Protein AF-A0A2T2W2H5-F1 (afdb_monomer_lite)

Radius of gyration: 30.39 Å; chains: 1; bounding box: 58×68×91 Å

Foldseek 3Di:
DDDPVVVVVVVVCVVPDVVVVVVCVVDPDPVVVPPDDPPDFDFDDDVPDDTWTKDWDWDWDDDLWKIKIKIKIKTALQVPDFDDPPDDCPPSQFDKDKDFADQFWDDWDDWPFDFPDDDRGITMTTDTHNHITMTITIDMDTDPVSVVVVVVVCVVVVVVVCVVVVPPPPPPPDDD

Structure (mmCIF, N/CA/C/O backbone):
data_AF-A0A2T2W2H5-F1
#
_entry.id   AF-A0A2T2W2H5-F1
#
loop_
_atom_site.group_PDB
_atom_site.id
_atom_site.type_symbol
_atom_site.label_atom_id
_atom_site.label_alt_id
_atom_site.label_comp_id
_atom_site.label_asym_id
_atom_site.label_entity_id
_atom_site.label_seq_id
_atom_site.pdbx_PDB_ins_code
_atom_site.Cartn_x
_atom_site.Cartn_y
_atom_site.Cartn_z
_atom_site.occupancy
_atom_site.B_iso_or_equiv
_atom_site.auth_seq_id
_atom_site.auth_comp_id
_atom_site.auth_asym_id
_atom_site.auth_atom_id
_atom_site.pdbx_PDB_model_num
ATOM 1 N N . PHE A 1 1 ? -18.133 -49.405 19.836 1.00 47.38 1 PHE A N 1
ATOM 2 C CA . PHE A 1 1 ? -17.608 -48.069 20.174 1.00 47.38 1 PHE A CA 1
ATOM 3 C C . PHE A 1 1 ? -16.770 -48.226 21.434 1.00 47.38 1 PHE A C 1
ATOM 5 O O . PHE A 1 1 ? -17.341 -48.523 22.475 1.00 47.38 1 PHE A O 1
ATOM 12 N N . GLY A 1 2 ? -15.439 -48.233 21.299 1.00 66.69 2 GLY A N 1
ATOM 13 C CA . GLY A 1 2 ? -14.508 -48.521 22.400 1.00 66.69 2 GLY A CA 1
ATOM 14 C C . GLY A 1 2 ? -14.460 -47.408 23.459 1.00 66.69 2 GLY A C 1
ATOM 15 O O . GLY A 1 2 ? -14.951 -46.306 23.200 1.00 66.69 2 GLY A O 1
ATOM 16 N N . PRO A 1 3 ? -13.917 -47.690 24.658 1.00 73.88 3 PRO A N 1
ATOM 17 C CA . PRO A 1 3 ? -13.765 -46.706 25.729 1.00 73.88 3 PRO A CA 1
ATOM 18 C C . PRO A 1 3 ? -12.784 -45.591 25.330 1.00 73.88 3 PRO A C 1
ATOM 20 O O . PRO A 1 3 ? -11.870 -45.811 24.544 1.00 73.88 3 PRO A O 1
ATOM 23 N N . ALA A 1 4 ? -12.947 -44.391 25.896 1.00 66.06 4 ALA A N 1
ATOM 24 C CA . ALA A 1 4 ? -12.149 -43.205 25.556 1.00 66.06 4 ALA A CA 1
ATOM 25 C C . ALA A 1 4 ? -10.624 -43.382 25.734 1.00 66.06 4 ALA A C 1
ATOM 27 O O . ALA A 1 4 ? -9.854 -42.675 25.091 1.00 66.06 4 ALA A O 1
ATOM 28 N N . SER A 1 5 ? -10.184 -44.337 26.560 1.00 69.38 5 SER A N 1
ATOM 29 C CA . SER A 1 5 ? -8.769 -44.697 26.716 1.00 69.38 5 SER A CA 1
ATOM 30 C C . SER A 1 5 ? -8.171 -45.333 25.456 1.00 69.38 5 SER A C 1
ATOM 32 O O . SER A 1 5 ? -7.024 -45.063 25.124 1.00 69.38 5 SER A O 1
ATOM 34 N N . ASP A 1 6 ? -8.971 -46.097 24.708 1.00 73.94 6 ASP A N 1
ATOM 35 C CA . ASP A 1 6 ? -8.550 -46.787 23.480 1.00 73.94 6 ASP A CA 1
ATOM 36 C C . ASP A 1 6 ? -8.229 -45.780 22.358 1.00 73.94 6 ASP A C 1
ATOM 38 O O . ASP A 1 6 ? -7.321 -45.982 21.561 1.00 73.94 6 ASP A O 1
ATOM 42 N N . LEU A 1 7 ? -8.909 -44.625 22.337 1.00 70.56 7 LEU A N 1
ATOM 43 C CA . LEU A 1 7 ? -8.600 -43.535 21.402 1.00 70.56 7 LEU A CA 1
ATOM 44 C C . LEU A 1 7 ? -7.246 -42.879 21.694 1.00 70.56 7 LEU A C 1
ATOM 46 O O . LEU A 1 7 ? -6.546 -42.505 20.754 1.00 70.56 7 LEU A O 1
ATOM 50 N N . GLY A 1 8 ? -6.876 -42.754 22.971 1.00 76.88 8 GLY A N 1
ATOM 51 C CA . GLY A 1 8 ? -5.581 -42.205 23.377 1.00 76.88 8 GLY A CA 1
ATOM 52 C C . GLY A 1 8 ? -4.430 -43.103 22.935 1.00 76.88 8 GLY A C 1
ATOM 53 O O . GLY A 1 8 ? -3.506 -42.638 22.270 1.00 76.88 8 GLY A O 1
ATOM 54 N N . ASP A 1 9 ? -4.544 -44.404 23.201 1.00 79.00 9 ASP A N 1
ATOM 55 C CA . ASP A 1 9 ? -3.522 -45.383 22.821 1.00 79.00 9 ASP A CA 1
ATOM 56 C C . ASP A 1 9 ? -3.366 -45.477 21.295 1.00 79.00 9 ASP A C 1
ATOM 58 O O . ASP A 1 9 ? -2.248 -45.482 20.777 1.00 79.00 9 ASP A O 1
ATOM 62 N N . ARG A 1 10 ? -4.483 -45.455 20.554 1.00 73.75 10 ARG A N 1
ATOM 63 C CA . ARG A 1 10 ? -4.504 -45.431 19.079 1.00 73.75 10 ARG A CA 1
ATOM 64 C C . ARG A 1 10 ? -3.845 -44.176 18.510 1.00 73.75 10 ARG A C 1
ATOM 66 O O . ARG A 1 10 ? -3.126 -44.266 17.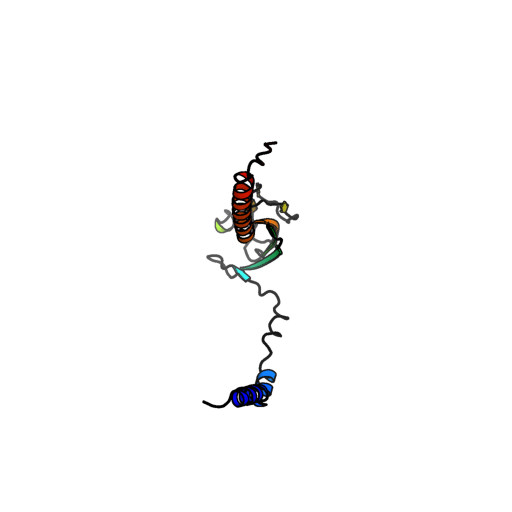517 1.00 73.75 10 ARG A O 1
ATOM 73 N N . PHE A 1 11 ? -4.074 -43.023 19.137 1.00 75.00 11 PHE A N 1
ATOM 74 C CA . PHE A 1 11 ? -3.444 -41.765 18.748 1.00 75.00 11 PHE A CA 1
ATOM 75 C C . PHE A 1 11 ? -1.931 -41.840 18.967 1.00 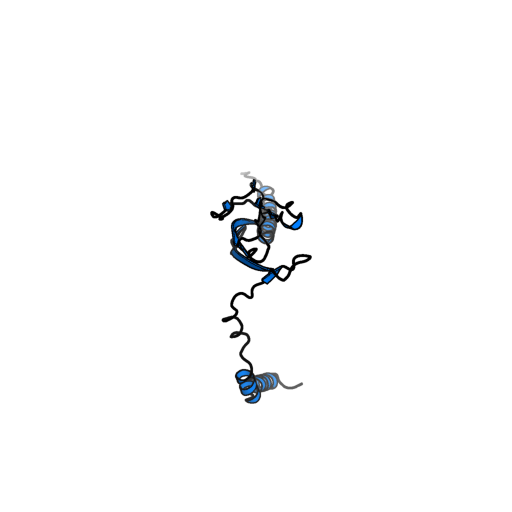75.00 11 PHE A C 1
ATOM 77 O O . PHE A 1 11 ? -1.172 -41.607 18.033 1.00 75.00 11 PHE A O 1
ATOM 84 N N . GLN A 1 12 ? -1.481 -42.278 20.145 1.00 74.75 12 GLN A N 1
ATOM 85 C CA . GLN A 1 12 ? -0.056 -42.454 20.444 1.00 74.75 12 GLN A CA 1
ATOM 86 C C . GLN A 1 12 ? 0.637 -43.393 19.440 1.00 74.75 12 GLN A C 1
ATOM 88 O O . GLN A 1 12 ? 1.763 -43.135 19.011 1.00 74.75 12 GLN A O 1
ATOM 93 N N . GLN A 1 13 ? -0.047 -44.469 19.041 1.00 73.62 13 GLN A N 1
ATOM 94 C CA . GLN A 1 13 ? 0.468 -45.471 18.109 1.00 73.62 13 GLN A CA 1
ATOM 95 C C . GLN A 1 13 ? 0.632 -44.927 16.681 1.00 73.62 13 GLN A C 1
ATOM 97 O O . GLN A 1 13 ? 1.610 -45.264 16.012 1.00 73.62 13 GLN A O 1
ATOM 102 N N . LEU A 1 14 ? -0.266 -44.036 16.240 1.00 69.75 14 LEU A N 1
ATOM 103 C CA . LEU A 1 14 ? -0.130 -43.339 14.959 1.00 69.75 14 LEU A CA 1
ATOM 104 C C . LEU A 1 14 ? 1.153 -42.503 14.929 1.00 69.75 14 LEU A C 1
ATOM 106 O O . LEU A 1 14 ? 1.934 -42.649 14.002 1.00 69.75 14 LEU A O 1
ATOM 110 N N . PHE A 1 15 ? 1.443 -41.711 15.965 1.00 64.88 15 PHE A N 1
ATOM 111 C CA . PHE A 1 15 ? 2.632 -40.837 15.975 1.00 64.88 15 PHE A CA 1
ATOM 112 C C . PHE A 1 15 ? 3.945 -41.536 16.360 1.00 64.88 15 PHE A C 1
ATOM 114 O O . PHE A 1 15 ? 5.011 -40.952 16.193 1.00 64.88 15 PHE A O 1
ATOM 121 N N . SER A 1 16 ? 3.892 -42.776 16.855 1.00 68.75 16 SER A N 1
ATOM 122 C CA . SER A 1 16 ? 5.083 -43.561 17.228 1.00 68.75 16 SER A CA 1
ATOM 123 C C . SER A 1 16 ? 5.521 -44.546 16.139 1.00 68.75 16 SER A C 1
ATOM 125 O O . SER A 1 16 ? 6.425 -45.353 16.363 1.00 68.75 16 SER A O 1
ATOM 127 N N . SER A 1 17 ? 4.862 -44.528 14.976 1.00 67.81 17 SER A N 1
ATOM 128 C CA . SER A 1 17 ? 5.141 -45.468 13.892 1.00 67.81 17 SER A CA 1
ATOM 129 C C . SER A 1 17 ? 6.490 -45.146 13.227 1.00 67.81 17 SER A C 1
ATOM 131 O O . SER A 1 17 ? 6.662 -44.044 12.707 1.00 67.81 17 SER A O 1
ATOM 133 N N . PRO A 1 18 ? 7.451 -46.089 13.189 1.00 62.19 18 PRO A N 1
ATOM 134 C CA . PRO A 1 18 ? 8.778 -45.855 12.609 1.00 62.19 18 PRO A CA 1
ATOM 135 C C . PRO A 1 18 ? 8.738 -45.604 11.092 1.00 62.19 18 PRO A C 1
ATOM 137 O O . PRO A 1 18 ? 9.674 -45.034 10.542 1.00 62.19 18 PRO A O 1
ATOM 140 N N . GLU A 1 19 ? 7.641 -45.977 10.428 1.00 62.56 19 GLU A N 1
ATOM 141 C CA . GLU A 1 19 ? 7.385 -45.694 9.012 1.00 62.56 19 GLU A CA 1
ATOM 142 C C . GLU A 1 19 ? 7.202 -44.186 8.755 1.00 62.56 19 GLU A C 1
ATOM 144 O O . GLU A 1 19 ? 7.804 -43.647 7.832 1.00 62.56 19 GLU A O 1
ATOM 149 N N . LEU A 1 20 ? 6.503 -43.469 9.649 1.00 59.56 20 LEU A N 1
ATOM 150 C CA . LEU A 1 20 ? 6.372 -42.005 9.585 1.00 59.56 20 LEU A CA 1
ATOM 151 C C . LEU A 1 20 ? 7.690 -41.288 9.888 1.00 59.56 20 LEU A C 1
ATOM 153 O O . LEU A 1 20 ? 7.927 -40.209 9.358 1.00 59.56 20 LEU A O 1
ATOM 157 N N . ALA A 1 21 ? 8.560 -41.876 10.715 1.00 59.16 21 ALA A N 1
ATOM 158 C CA . ALA A 1 21 ? 9.886 -41.320 10.986 1.00 59.16 21 ALA A CA 1
ATOM 159 C C . ALA A 1 21 ? 10.825 -41.444 9.771 1.00 59.16 21 ALA A C 1
ATOM 161 O O . ALA A 1 21 ? 11.626 -40.545 9.523 1.00 59.16 21 ALA A O 1
ATOM 162 N N . LEU A 1 22 ? 10.705 -42.528 8.994 1.00 57.47 22 LEU A N 1
ATOM 163 C CA . LEU A 1 22 ? 11.415 -42.698 7.722 1.00 57.47 22 LEU A CA 1
ATOM 164 C C . LEU A 1 22 ? 10.841 -41.803 6.612 1.00 57.47 22 LEU A C 1
ATOM 166 O O . LEU A 1 22 ? 11.614 -41.276 5.815 1.00 57.47 22 LEU A O 1
ATOM 170 N N . GLU A 1 23 ? 9.526 -41.569 6.594 1.00 57.25 23 GLU A N 1
ATOM 171 C CA . GLU A 1 23 ? 8.884 -40.641 5.652 1.00 57.25 23 GLU A CA 1
ATOM 172 C C . GLU A 1 23 ? 9.223 -39.167 5.961 1.00 57.25 23 GLU A C 1
ATOM 174 O O . GLU A 1 23 ? 9.536 -38.414 5.042 1.00 57.25 23 GLU A O 1
ATOM 179 N N . LEU A 1 24 ? 9.283 -38.767 7.242 1.00 54.66 24 LEU A N 1
ATOM 180 C CA . LEU A 1 24 ? 9.755 -37.433 7.662 1.00 54.66 24 LEU A CA 1
ATOM 181 C C . LEU A 1 24 ? 11.253 -37.210 7.409 1.00 54.66 24 LEU A C 1
ATOM 183 O O . LEU A 1 24 ? 11.676 -36.075 7.226 1.00 54.66 24 LEU A O 1
ATOM 187 N N . ALA A 1 25 ? 12.068 -38.267 7.431 1.00 59.09 25 ALA A N 1
ATOM 188 C CA . ALA A 1 25 ? 13.492 -38.164 7.107 1.00 59.09 25 ALA A CA 1
ATOM 189 C C . ALA A 1 25 ? 13.745 -38.095 5.589 1.00 59.09 25 ALA A C 1
ATOM 191 O O . ALA A 1 25 ? 14.769 -37.563 5.163 1.00 59.09 25 ALA A O 1
ATOM 192 N N . ALA A 1 26 ? 12.829 -38.635 4.778 1.00 60.59 26 ALA A N 1
ATOM 193 C CA . ALA A 1 26 ? 12.910 -38.621 3.317 1.00 60.59 26 ALA A CA 1
ATOM 194 C C . ALA A 1 26 ? 12.233 -37.396 2.677 1.00 60.59 26 ALA A C 1
ATOM 196 O O . ALA A 1 26 ? 12.500 -37.099 1.512 1.00 60.59 26 ALA A O 1
ATOM 197 N N . ASN A 1 27 ? 11.374 -36.692 3.416 1.00 60.59 27 ASN A N 1
ATOM 198 C CA . ASN A 1 27 ? 10.625 -35.540 2.934 1.00 60.59 27 ASN A CA 1
ATOM 199 C C . ASN A 1 27 ? 10.924 -34.332 3.839 1.00 60.59 27 ASN A C 1
ATOM 201 O O . ASN A 1 27 ? 10.487 -34.334 4.993 1.00 60.59 27 ASN A O 1
ATOM 205 N N . PRO A 1 28 ? 11.693 -33.326 3.377 1.00 56.19 28 PRO A N 1
ATOM 206 C CA . PRO A 1 28 ? 12.046 -32.191 4.218 1.00 56.19 28 PRO A CA 1
ATOM 207 C C . PRO A 1 28 ? 10.775 -31.500 4.718 1.00 56.19 28 PRO A C 1
ATOM 209 O O . PRO A 1 28 ? 9.822 -31.269 3.971 1.00 56.19 28 PRO A O 1
ATOM 212 N N . SER A 1 29 ? 10.761 -31.209 6.017 1.00 53.38 29 SER A N 1
ATOM 213 C C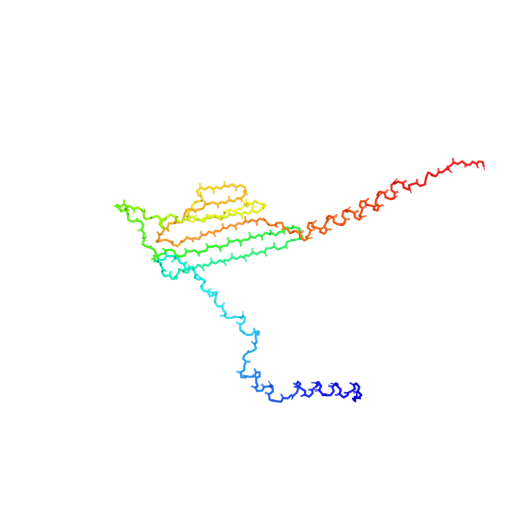A . SER A 1 29 ? 9.651 -30.552 6.701 1.00 53.38 29 SER A CA 1
ATOM 214 C C . SER A 1 29 ? 9.250 -29.265 5.961 1.00 53.38 29 SER A C 1
ATOM 216 O O . SER A 1 29 ? 10.136 -28.509 5.554 1.00 53.38 29 SER A O 1
ATOM 218 N N . PRO A 1 30 ? 7.948 -28.925 5.847 1.00 51.75 30 PRO A N 1
ATOM 219 C CA . PRO A 1 30 ? 7.508 -27.665 5.241 1.00 51.75 30 PRO A CA 1
ATOM 220 C C . PRO A 1 30 ? 8.142 -26.427 5.890 1.00 51.75 30 PRO A C 1
ATOM 222 O O . PRO A 1 30 ? 8.172 -25.369 5.280 1.00 51.75 30 PRO A O 1
ATOM 225 N N . ALA A 1 31 ? 8.656 -26.546 7.119 1.00 45.41 31 ALA A N 1
ATOM 226 C CA . ALA A 1 31 ? 9.348 -25.472 7.826 1.00 45.41 31 ALA A CA 1
ATOM 227 C C . ALA A 1 31 ? 10.778 -25.197 7.312 1.00 45.41 31 ALA A C 1
ATOM 229 O O . ALA A 1 31 ? 11.298 -24.106 7.542 1.00 45.41 31 ALA A O 1
ATOM 230 N N . GLU A 1 32 ? 11.412 -26.147 6.618 1.00 45.97 32 GLU A N 1
ATOM 231 C CA . GLU A 1 32 ? 12.745 -25.963 6.020 1.00 45.97 32 GLU A CA 1
ATOM 232 C C . GLU A 1 32 ? 12.676 -25.409 4.589 1.00 45.97 32 GLU A C 1
ATOM 234 O O . GLU A 1 32 ? 13.632 -24.782 4.142 1.00 45.97 32 GLU A O 1
ATOM 239 N N . ALA A 1 33 ? 11.531 -25.537 3.905 1.00 47.38 33 ALA A N 1
ATOM 240 C CA . ALA A 1 33 ? 11.311 -24.929 2.590 1.00 47.38 33 ALA A CA 1
ATOM 241 C C . ALA A 1 33 ? 11.255 -23.386 2.648 1.00 47.38 33 ALA A C 1
ATOM 243 O O . ALA A 1 33 ? 11.728 -22.711 1.748 1.00 47.38 33 ALA A O 1
ATOM 244 N N . PHE A 1 34 ? 10.768 -22.798 3.746 1.00 46.62 34 PHE A N 1
ATOM 245 C CA . PHE A 1 34 ? 10.579 -21.341 3.842 1.00 46.62 34 PHE A CA 1
ATOM 246 C C . PHE A 1 34 ? 11.843 -20.516 4.146 1.00 46.62 34 PHE A C 1
ATOM 248 O O . PHE A 1 34 ? 11.749 -19.293 4.211 1.00 46.62 34 PHE A O 1
ATOM 255 N N . ASN A 1 35 ? 13.012 -21.132 4.359 1.00 48.91 35 ASN A N 1
ATOM 256 C CA . ASN A 1 35 ? 14.229 -20.406 4.769 1.00 48.91 35 ASN A CA 1
ATOM 257 C C . ASN A 1 35 ? 15.297 -20.263 3.670 1.00 48.91 35 ASN A C 1
ATOM 259 O O . ASN A 1 35 ? 16.391 -19.781 3.958 1.00 48.91 35 ASN A O 1
ATOM 263 N N . GLY A 1 36 ? 15.003 -20.656 2.426 1.00 44.03 36 GLY A N 1
ATOM 264 C CA . GLY A 1 36 ? 15.984 -20.637 1.333 1.00 44.03 36 GLY A CA 1
ATOM 265 C C . GLY A 1 36 ? 15.484 -20.116 -0.012 1.00 44.03 36 GLY A C 1
ATOM 266 O O . GLY A 1 36 ? 16.265 -20.098 -0.959 1.00 44.03 36 GLY A O 1
ATOM 267 N N . GLU A 1 37 ? 14.224 -19.690 -0.127 1.00 46.00 37 GLU A N 1
ATOM 268 C CA . GLU A 1 37 ? 13.756 -19.042 -1.350 1.00 46.00 37 GLU A CA 1
ATOM 269 C C . GLU A 1 37 ? 14.380 -17.645 -1.444 1.00 46.00 37 GLU A C 1
ATOM 271 O O . GLU A 1 37 ? 13.887 -16.672 -0.870 1.00 46.00 37 GLU A O 1
ATOM 276 N N . GLU A 1 38 ? 15.484 -17.541 -2.193 1.00 51.28 38 GLU A N 1
ATOM 277 C CA . GLU A 1 38 ? 15.813 -16.285 -2.862 1.00 51.28 38 GLU A CA 1
ATOM 278 C C . GLU A 1 38 ? 14.532 -15.776 -3.540 1.00 51.28 38 GLU A C 1
ATOM 280 O O . GLU A 1 38 ? 13.803 -16.589 -4.127 1.00 51.28 38 GLU A O 1
ATOM 285 N N . PRO A 1 39 ? 14.201 -14.476 -3.422 1.00 54.72 39 PRO A N 1
ATOM 286 C CA . PRO A 1 39 ? 12.964 -13.942 -3.971 1.00 54.72 39 PRO A CA 1
ATOM 287 C C . PRO A 1 39 ? 12.910 -14.310 -5.450 1.00 54.72 39 PRO A C 1
ATOM 289 O O . PRO A 1 39 ? 13.708 -13.824 -6.248 1.00 54.72 39 PRO A O 1
ATOM 292 N N . SER A 1 40 ? 12.011 -15.232 -5.804 1.00 56.06 40 SER A N 1
ATOM 293 C CA . SER A 1 40 ? 11.895 -15.682 -7.184 1.00 56.06 40 SER A CA 1
ATOM 294 C C . SER A 1 40 ? 11.560 -14.454 -8.029 1.00 56.06 40 SER A C 1
ATOM 296 O O . SER A 1 40 ? 10.547 -13.801 -7.741 1.00 56.06 40 SER A O 1
ATOM 298 N N . PRO A 1 41 ? 12.391 -14.102 -9.028 1.00 59.38 41 PRO A N 1
ATOM 299 C CA . PRO A 1 41 ? 12.145 -12.929 -9.848 1.00 59.38 41 PRO A CA 1
ATOM 300 C C . PRO A 1 41 ? 10.764 -13.085 -10.470 1.00 59.38 41 PRO A C 1
ATOM 302 O O . PRO A 1 41 ? 10.461 -14.081 -11.133 1.00 59.38 41 PRO A O 1
ATOM 305 N N . THR A 1 42 ? 9.882 -12.135 -10.182 1.00 69.94 42 THR A N 1
ATOM 306 C CA . THR A 1 42 ? 8.551 -12.158 -10.775 1.00 69.94 42 THR A CA 1
ATOM 307 C C . THR A 1 42 ? 8.690 -11.564 -12.170 1.00 69.94 42 THR A C 1
ATOM 309 O O . THR A 1 42 ? 9.430 -10.608 -12.366 1.00 69.94 42 THR A O 1
ATOM 312 N N . TYR A 1 43 ? 8.036 -12.147 -13.172 1.00 70.75 43 TYR A N 1
ATOM 313 C CA . TYR A 1 43 ? 8.186 -11.706 -14.559 1.00 70.75 43 TYR A CA 1
ATOM 314 C C . TYR A 1 43 ? 6.916 -11.013 -15.054 1.00 70.75 43 TYR A C 1
ATOM 316 O O . TYR A 1 43 ? 5.816 -11.555 -14.926 1.00 70.75 43 TYR A O 1
ATOM 324 N N . LEU A 1 44 ? 7.060 -9.830 -15.653 1.00 73.56 44 LEU A N 1
ATOM 325 C CA . LEU A 1 44 ? 6.003 -9.176 -16.420 1.00 73.56 44 LEU A CA 1
ATOM 326 C C . LEU A 1 44 ? 6.057 -9.682 -17.860 1.00 73.56 44 LEU A C 1
ATOM 328 O O . LEU A 1 44 ? 7.088 -9.610 -18.525 1.00 73.56 44 LEU A O 1
ATOM 332 N N . GLN A 1 45 ? 4.924 -10.170 -18.356 1.00 74.62 45 GLN A N 1
ATOM 333 C CA . GLN A 1 45 ? 4.755 -10.469 -19.775 1.00 74.62 45 GLN A CA 1
ATOM 334 C C . GLN A 1 45 ? 4.302 -9.196 -20.480 1.00 74.62 45 GLN A C 1
ATOM 336 O O . GLN A 1 45 ? 3.175 -8.732 -20.290 1.00 74.62 45 GLN A O 1
ATOM 341 N N . LEU A 1 46 ? 5.192 -8.619 -21.280 1.00 68.44 46 LEU A N 1
ATOM 342 C CA . LEU A 1 46 ? 4.882 -7.454 -22.096 1.00 68.44 46 LEU A CA 1
ATOM 343 C C . LEU A 1 46 ? 4.408 -7.916 -23.489 1.00 68.44 46 LEU A C 1
ATOM 345 O O . LEU A 1 46 ? 5.045 -8.781 -24.094 1.00 68.44 46 LEU A O 1
ATOM 349 N N . PRO A 1 47 ? 3.304 -7.370 -24.037 1.00 66.94 47 PRO A N 1
ATOM 350 C CA . PRO A 1 47 ? 2.824 -7.736 -25.368 1.00 66.94 47 PRO A CA 1
ATOM 351 C C . PRO A 1 47 ? 3.898 -7.508 -26.441 1.00 66.94 47 PRO A C 1
ATOM 353 O O . PRO A 1 47 ? 4.327 -6.378 -26.661 1.00 66.94 47 PRO A O 1
ATOM 356 N N . GLY A 1 48 ? 4.321 -8.577 -27.119 1.00 66.00 48 GLY A N 1
ATOM 357 C CA . GLY A 1 48 ? 5.354 -8.514 -28.160 1.00 66.00 48 GLY A CA 1
ATOM 358 C C . GLY A 1 48 ? 6.802 -8.605 -27.661 1.00 66.00 48 GLY A C 1
ATOM 359 O O . GLY A 1 48 ? 7.707 -8.482 -28.480 1.00 66.00 48 GLY A O 1
ATOM 360 N N . TRP A 1 49 ? 7.024 -8.858 -26.367 1.00 61.38 49 TRP A N 1
ATOM 361 C CA . TRP A 1 49 ? 8.352 -9.007 -25.760 1.00 61.38 49 TRP A CA 1
ATOM 362 C C . TRP A 1 49 ? 8.443 -10.267 -24.889 1.00 61.38 49 TRP A C 1
ATOM 364 O O . TRP A 1 49 ? 7.434 -10.889 -24.549 1.00 61.38 49 TRP A O 1
ATOM 374 N N . GLY A 1 50 ? 9.675 -10.656 -24.552 1.00 68.69 50 GLY A N 1
ATOM 375 C CA . GLY A 1 50 ? 9.958 -11.737 -23.608 1.00 68.69 50 GLY A CA 1
ATOM 376 C C . GLY A 1 50 ? 9.604 -11.380 -22.153 1.00 68.69 50 GLY A C 1
ATOM 377 O O . GLY A 1 50 ? 9.184 -10.256 -21.873 1.00 68.69 50 GLY A O 1
ATOM 378 N N . PRO A 1 51 ? 9.743 -12.336 -21.218 1.00 72.44 51 PRO A N 1
ATOM 379 C CA . PRO A 1 51 ? 9.502 -12.100 -19.797 1.00 72.44 51 PRO A CA 1
ATOM 380 C C . PRO A 1 51 ? 10.502 -11.079 -19.240 1.00 72.44 51 PRO A C 1
ATOM 382 O O . PRO A 1 51 ? 11.707 -11.301 -19.309 1.00 72.44 51 PRO A O 1
ATOM 385 N N . VAL A 1 52 ? 10.000 -9.984 -18.666 1.00 73.88 52 VAL A N 1
ATOM 386 C CA . VAL A 1 52 ? 10.826 -8.930 -18.058 1.00 73.88 52 VAL A CA 1
ATOM 387 C C . VAL A 1 52 ? 10.837 -9.103 -16.541 1.00 73.88 52 VAL A C 1
ATOM 389 O O . VAL A 1 52 ? 9.754 -9.140 -15.950 1.00 73.88 52 VAL A O 1
ATOM 392 N N . PRO A 1 53 ? 12.006 -9.218 -15.889 1.00 74.25 53 PRO A N 1
ATOM 393 C CA . PRO A 1 53 ? 12.065 -9.357 -14.443 1.00 74.25 53 PRO A CA 1
ATOM 394 C C . PRO A 1 53 ? 11.628 -8.057 -13.754 1.00 74.25 53 PRO A C 1
ATOM 396 O O . PRO A 1 53 ? 12.040 -6.951 -14.112 1.00 74.25 53 PRO A O 1
ATOM 399 N N . PHE A 1 54 ? 10.776 -8.200 -12.745 1.00 76.44 54 PHE A N 1
ATOM 400 C CA . PHE A 1 54 ? 10.394 -7.136 -11.834 1.00 76.44 54 PHE A CA 1
ATOM 401 C C . PHE A 1 54 ? 10.470 -7.629 -10.393 1.00 76.44 54 PHE A C 1
ATOM 403 O O . PHE A 1 54 ? 10.174 -8.785 -10.080 1.00 76.44 54 PHE A O 1
ATOM 410 N N . GLU A 1 55 ? 10.817 -6.713 -9.504 1.00 78.88 55 GLU A N 1
ATOM 411 C CA . GLU A 1 55 ? 10.828 -6.944 -8.070 1.00 78.88 55 GLU A CA 1
ATOM 412 C C . GLU A 1 55 ? 9.891 -5.943 -7.404 1.00 78.88 55 GLU A C 1
ATOM 414 O O . GLU A 1 55 ? 9.978 -4.729 -7.608 1.00 78.88 55 GLU A O 1
ATOM 419 N N . LEU A 1 56 ? 8.971 -6.469 -6.601 1.00 78.25 56 LEU A N 1
ATOM 420 C CA . LEU A 1 56 ? 8.024 -5.690 -5.820 1.00 78.25 56 LEU A CA 1
ATOM 421 C C . LEU A 1 56 ? 8.196 -6.058 -4.345 1.00 78.25 56 LEU A C 1
ATOM 423 O O . LEU A 1 56 ? 7.739 -7.108 -3.900 1.00 78.25 56 LEU A O 1
ATOM 427 N N . GLY A 1 57 ? 8.851 -5.183 -3.592 1.00 77.56 57 GLY A N 1
ATOM 428 C CA . GLY A 1 57 ? 8.980 -5.259 -2.143 1.00 77.56 57 GLY A CA 1
ATOM 429 C C . GLY A 1 57 ? 7.926 -4.399 -1.454 1.00 77.56 57 GLY A C 1
ATOM 430 O O . GLY A 1 57 ? 7.748 -3.226 -1.791 1.00 77.56 57 GLY A O 1
ATOM 431 N N . LEU A 1 58 ? 7.226 -4.970 -0.475 1.00 78.88 58 LEU A N 1
ATOM 432 C CA . LEU A 1 58 ? 6.257 -4.245 0.341 1.00 78.88 58 LEU A CA 1
ATOM 433 C C . LEU A 1 58 ? 6.535 -4.501 1.824 1.00 78.88 58 LEU A C 1
ATOM 435 O O . LEU A 1 58 ? 6.274 -5.586 2.339 1.00 78.88 58 LEU A O 1
ATOM 439 N N . GLU A 1 59 ? 7.036 -3.491 2.523 1.00 81.19 59 GLU A N 1
ATOM 440 C CA . GLU A 1 59 ? 7.216 -3.530 3.972 1.00 81.19 59 GLU A CA 1
ATOM 441 C C . GLU A 1 59 ? 6.104 -2.726 4.642 1.00 81.19 59 GLU A C 1
ATOM 443 O O . GLU A 1 59 ? 5.944 -1.527 4.411 1.00 81.19 59 GLU A O 1
ATOM 448 N N . GLN A 1 60 ? 5.319 -3.373 5.500 1.00 82.69 60 GLN A N 1
ATOM 449 C CA . GLN A 1 60 ? 4.184 -2.736 6.159 1.00 82.69 60 GLN A CA 1
ATOM 450 C C . GLN A 1 60 ? 4.363 -2.735 7.675 1.00 82.69 60 GLN A C 1
ATOM 452 O O . GLN A 1 60 ? 4.479 -3.777 8.314 1.00 82.69 60 GLN A O 1
ATOM 457 N N . THR A 1 61 ? 4.309 -1.547 8.272 1.00 84.12 61 THR A N 1
ATOM 458 C CA . THR A 1 61 ? 4.186 -1.377 9.721 1.00 84.12 61 THR A CA 1
ATOM 459 C C . THR A 1 61 ? 2.726 -1.121 10.073 1.00 84.12 61 THR A C 1
ATOM 461 O O . THR A 1 61 ? 2.160 -0.089 9.708 1.00 84.12 61 THR A O 1
ATOM 464 N N . ASN A 1 62 ? 2.108 -2.050 10.800 1.00 84.44 62 ASN A N 1
ATOM 465 C CA . ASN A 1 62 ? 0.696 -1.974 11.171 1.00 84.44 62 ASN A CA 1
ATOM 466 C C . ASN A 1 62 ? 0.499 -1.303 12.531 1.00 84.44 62 ASN A C 1
ATOM 468 O O . ASN A 1 62 ? 1.016 -1.780 13.540 1.00 84.44 62 ASN A O 1
ATOM 472 N N . TRP A 1 63 ? -0.293 -0.233 12.575 1.00 84.56 63 TRP A N 1
ATOM 473 C CA . TRP A 1 63 ? -0.837 0.335 13.810 1.00 84.56 63 TRP A CA 1
ATOM 474 C C . TRP A 1 63 ? -2.345 0.078 13.883 1.00 84.56 63 TRP A C 1
ATOM 476 O O . TRP A 1 63 ? -2.966 -0.369 12.919 1.00 84.56 63 TRP A O 1
ATOM 486 N N . VAL A 1 64 ? -2.948 0.371 15.040 1.00 82.81 64 VAL A N 1
ATOM 487 C CA . VAL A 1 64 ? -4.369 0.086 15.297 1.00 82.81 64 VAL A CA 1
ATOM 488 C C . VAL A 1 64 ? -5.259 0.689 14.209 1.00 82.81 64 VAL A C 1
ATOM 490 O O . VAL A 1 64 ? -6.055 -0.035 13.635 1.00 82.81 64 VAL A O 1
ATOM 493 N N . PHE A 1 65 ? -5.097 1.970 13.865 1.00 81.81 65 PHE A N 1
ATOM 494 C CA . PHE A 1 65 ? -5.976 2.663 12.906 1.00 81.81 65 PHE A CA 1
ATOM 495 C C . PHE A 1 65 ? -5.364 2.904 11.526 1.00 81.81 65 PHE A C 1
ATOM 497 O O . PHE A 1 65 ? -6.089 3.149 10.561 1.00 81.81 65 PHE A O 1
ATOM 504 N N . VAL A 1 66 ? -4.040 2.855 11.428 1.00 85.25 66 VAL A N 1
ATOM 505 C CA . VAL A 1 66 ? -3.287 3.204 10.222 1.00 85.25 66 VAL A CA 1
ATOM 506 C C . VAL A 1 66 ? -2.179 2.197 10.012 1.00 85.25 66 VAL A C 1
ATOM 508 O O . VAL A 1 66 ? -1.675 1.618 10.967 1.00 85.25 66 VAL A O 1
ATOM 511 N N . SER A 1 67 ? -1.758 2.010 8.775 1.00 83.75 67 SER A N 1
ATOM 512 C CA . SER A 1 67 ? -0.545 1.264 8.471 1.00 83.75 67 SER A CA 1
ATOM 513 C C . SER A 1 67 ? 0.377 2.118 7.620 1.00 83.75 67 SER A C 1
ATOM 515 O O . SER A 1 67 ? -0.078 2.835 6.731 1.00 83.75 67 SER A O 1
ATOM 517 N N . ARG A 1 68 ? 1.671 2.083 7.923 1.00 84.38 68 ARG A N 1
ATOM 518 C CA . ARG A 1 68 ? 2.705 2.727 7.115 1.00 84.38 68 ARG A CA 1
ATOM 519 C C . ARG A 1 68 ? 3.266 1.677 6.171 1.00 84.38 68 ARG A C 1
ATOM 521 O O . ARG A 1 68 ? 3.813 0.684 6.639 1.00 84.38 68 ARG A O 1
ATOM 528 N N . THR A 1 69 ? 3.126 1.907 4.875 1.00 83.81 69 THR A N 1
ATOM 529 C CA . THR A 1 69 ? 3.619 1.012 3.828 1.00 83.81 69 THR A CA 1
ATOM 530 C C . THR A 1 69 ? 4.822 1.650 3.153 1.00 83.81 69 THR A C 1
ATOM 532 O O . THR A 1 69 ? 4.769 2.811 2.741 1.00 83.81 69 THR A O 1
ATOM 535 N N . HIS A 1 70 ? 5.906 0.893 3.077 1.00 83.94 70 HIS A N 1
ATOM 536 C CA . HIS A 1 70 ? 7.091 1.189 2.298 1.00 83.94 70 HIS A CA 1
ATOM 537 C C . HIS A 1 70 ? 7.084 0.260 1.084 1.00 83.94 70 HIS A C 1
ATOM 539 O O . HIS A 1 70 ? 7.100 -0.962 1.215 1.00 83.94 70 HIS A O 1
ATOM 545 N N . LEU A 1 71 ? 6.952 0.863 -0.090 1.00 81.00 71 LEU A N 1
ATOM 546 C CA . LEU A 1 71 ? 6.904 0.194 -1.377 1.00 81.00 71 LEU A CA 1
ATOM 547 C C . LEU A 1 71 ? 8.240 0.407 -2.077 1.00 81.00 71 LEU A C 1
ATOM 549 O O . LEU A 1 71 ? 8.591 1.550 -2.367 1.00 81.00 71 LEU A O 1
ATOM 553 N N . THR A 1 72 ? 8.907 -0.693 -2.397 1.00 79.31 72 THR A N 1
ATOM 554 C CA . THR A 1 72 ? 10.098 -0.733 -3.242 1.00 79.31 72 THR A CA 1
ATOM 555 C C . THR A 1 72 ? 9.741 -1.469 -4.520 1.00 79.31 72 THR A C 1
ATOM 557 O O . THR A 1 72 ? 9.309 -2.618 -4.493 1.00 79.31 72 THR A O 1
ATOM 560 N N . TYR A 1 73 ? 9.896 -0.805 -5.654 1.00 75.88 73 TYR A N 1
ATOM 561 C CA . TYR A 1 73 ? 9.626 -1.372 -6.967 1.00 75.88 73 TYR A CA 1
ATOM 562 C C . TYR A 1 73 ? 10.874 -1.242 -7.829 1.00 75.88 73 TYR A C 1
ATOM 564 O O . TYR A 1 73 ? 11.300 -0.126 -8.119 1.00 75.88 73 TYR A O 1
ATOM 572 N N . ALA A 1 74 ? 11.470 -2.360 -8.230 1.00 77.00 74 ALA A N 1
ATOM 573 C CA . ALA A 1 74 ? 12.577 -2.381 -9.175 1.00 77.00 74 ALA A CA 1
ATOM 574 C C . ALA A 1 74 ? 12.116 -3.040 -10.474 1.00 77.00 74 ALA A C 1
ATOM 576 O O . ALA A 1 74 ? 11.581 -4.148 -10.473 1.00 77.00 74 ALA A O 1
ATOM 577 N N . LEU A 1 75 ? 12.308 -2.336 -11.583 1.00 74.00 75 LEU A N 1
ATOM 578 C CA . LEU A 1 75 ? 11.979 -2.825 -12.911 1.00 74.00 75 LEU A CA 1
ATOM 579 C C . LEU A 1 75 ? 13.230 -2.759 -13.775 1.00 74.00 75 LEU A C 1
ATOM 581 O O . LEU A 1 75 ? 13.792 -1.675 -13.969 1.00 74.00 75 LEU A O 1
ATOM 585 N N . ASP A 1 76 ? 13.658 -3.910 -14.283 1.00 71.50 76 ASP A N 1
ATOM 586 C CA . ASP A 1 76 ? 14.804 -3.983 -15.175 1.00 71.50 76 ASP A CA 1
ATOM 587 C C . ASP A 1 76 ? 14.340 -3.895 -16.629 1.00 71.50 76 ASP A C 1
ATOM 589 O O . ASP A 1 76 ? 13.826 -4.852 -17.198 1.00 71.50 76 ASP A O 1
ATOM 593 N N . LEU A 1 77 ? 14.471 -2.707 -17.222 1.00 70.31 77 LEU A N 1
ATOM 594 C CA . LEU A 1 77 ? 14.123 -2.467 -18.623 1.00 70.31 77 LEU A CA 1
ATOM 595 C C . LEU A 1 77 ? 15.350 -2.546 -19.539 1.00 70.31 77 LEU A C 1
ATOM 597 O O . LEU A 1 77 ? 15.259 -2.104 -20.682 1.00 70.31 77 LEU A O 1
ATOM 601 N N . SER A 1 78 ? 16.491 -3.046 -19.053 1.00 67.75 78 SER A N 1
ATOM 602 C CA . SER A 1 78 ? 17.745 -3.107 -19.819 1.00 67.75 78 SER A CA 1
ATOM 603 C C . SER A 1 78 ? 17.643 -3.966 -21.085 1.00 67.75 78 SER A C 1
ATOM 605 O O . SER A 1 78 ? 18.269 -3.640 -22.090 1.00 67.75 78 SER A O 1
ATOM 607 N N . ASP A 1 79 ? 16.786 -4.988 -21.070 1.00 63.56 79 ASP A N 1
ATOM 608 C CA . ASP A 1 79 ? 16.501 -5.836 -22.233 1.00 63.56 79 ASP A CA 1
ATOM 609 C C . ASP A 1 79 ? 15.605 -5.158 -23.290 1.00 63.56 79 ASP A C 1
ATOM 611 O O . ASP A 1 79 ? 15.436 -5.686 -24.394 1.00 63.56 79 ASP A O 1
ATOM 615 N N . LEU A 1 80 ? 15.024 -3.987 -22.989 1.00 64.19 80 LEU A N 1
ATOM 616 C CA . LEU A 1 80 ? 14.276 -3.203 -23.970 1.00 64.19 80 LEU A CA 1
ATOM 617 C C . LEU A 1 80 ? 15.228 -2.238 -24.693 1.00 64.19 80 LEU A C 1
ATOM 619 O O . LEU A 1 80 ? 15.996 -1.533 -24.036 1.00 64.19 80 LEU A O 1
ATOM 623 N N . PRO A 1 81 ? 15.165 -2.142 -26.034 1.00 58.56 81 PRO A N 1
ATOM 624 C CA . PRO A 1 81 ? 16.040 -1.259 -26.783 1.00 58.56 81 PRO A CA 1
ATOM 625 C C . PRO A 1 81 ? 15.792 0.187 -26.363 1.00 58.56 81 PRO A C 1
ATOM 627 O O . PRO A 1 81 ? 14.652 0.663 -26.335 1.00 58.56 81 PRO A O 1
ATOM 630 N N . ALA A 1 82 ? 16.883 0.865 -26.011 1.00 60.75 82 ALA A N 1
ATOM 631 C CA . ALA A 1 82 ? 16.867 2.272 -25.664 1.00 60.75 82 ALA A CA 1
ATOM 632 C C . ALA A 1 82 ? 16.367 3.101 -26.855 1.00 60.75 82 ALA A C 1
ATOM 634 O O . ALA A 1 82 ? 16.588 2.753 -28.016 1.00 60.75 82 ALA A O 1
ATOM 635 N N . ASN A 1 83 ? 15.694 4.211 -26.558 1.00 59.22 83 ASN A N 1
ATOM 636 C CA . ASN A 1 83 ? 15.279 5.165 -27.579 1.00 59.22 83 ASN A CA 1
ATOM 637 C C . ASN A 1 83 ? 16.531 5.752 -28.249 1.00 59.22 83 ASN A C 1
ATOM 639 O O . ASN A 1 83 ? 17.193 6.606 -27.662 1.00 59.22 83 ASN A O 1
ATOM 643 N N . GLU A 1 84 ? 16.864 5.301 -29.458 1.00 53.22 84 GLU A N 1
ATOM 644 C CA . GLU A 1 84 ? 17.830 6.011 -30.292 1.00 53.22 84 GLU A CA 1
ATOM 645 C C . GLU A 1 84 ? 17.200 7.331 -30.751 1.00 53.22 84 GLU A C 1
ATOM 647 O O . GLU A 1 84 ? 16.056 7.366 -31.205 1.00 53.22 84 GLU A O 1
ATOM 652 N N . GLU A 1 85 ? 17.947 8.424 -30.595 1.00 53.81 85 GLU A N 1
ATOM 653 C CA . GLU A 1 85 ? 17.505 9.825 -30.709 1.00 53.81 85 GLU A CA 1
ATOM 654 C C . GLU A 1 85 ? 16.947 10.214 -32.100 1.00 53.81 85 GLU A C 1
ATOM 656 O O . GLU A 1 85 ? 16.455 11.325 -32.275 1.00 53.81 85 GLU A O 1
ATOM 661 N N . ASP A 1 86 ? 16.981 9.302 -33.079 1.00 52.91 86 ASP A N 1
ATOM 662 C CA . ASP A 1 86 ? 16.721 9.575 -34.500 1.00 52.91 86 ASP A CA 1
ATOM 663 C C . ASP A 1 86 ? 15.644 8.671 -35.144 1.00 52.91 86 ASP A C 1
ATOM 665 O O . ASP A 1 86 ? 15.341 8.784 -36.333 1.00 52.91 86 ASP A O 1
ATOM 669 N N . ALA A 1 87 ? 15.007 7.776 -34.380 1.00 51.28 87 ALA A N 1
ATOM 670 C CA . ALA A 1 87 ? 13.924 6.929 -34.882 1.00 51.28 87 ALA A CA 1
ATOM 671 C C . ALA A 1 87 ? 12.639 7.170 -34.088 1.00 51.28 87 ALA A C 1
ATOM 673 O O . ALA A 1 87 ? 12.643 7.157 -32.860 1.00 51.28 87 ALA A O 1
ATOM 674 N N . ALA A 1 88 ? 11.536 7.391 -34.812 1.00 53.72 88 ALA A N 1
ATOM 675 C CA . ALA A 1 88 ? 10.192 7.601 -34.282 1.00 53.72 88 ALA A CA 1
ATOM 676 C C . ALA A 1 88 ? 9.942 6.760 -33.020 1.00 53.72 88 ALA A C 1
ATOM 678 O O . ALA A 1 88 ? 9.857 5.534 -33.106 1.00 53.72 88 ALA A O 1
ATOM 679 N N . THR A 1 89 ? 9.851 7.429 -31.863 1.00 55.00 89 THR A N 1
ATOM 680 C CA . THR A 1 89 ? 9.686 6.782 -30.559 1.00 55.00 89 THR A CA 1
ATOM 681 C C . THR A 1 89 ? 8.512 5.809 -30.642 1.00 55.00 89 THR A C 1
ATOM 683 O O . THR A 1 89 ? 7.379 6.242 -30.888 1.00 55.00 89 THR A O 1
ATOM 686 N N . PRO A 1 90 ? 8.743 4.496 -30.504 1.00 59.00 90 PRO A N 1
ATOM 687 C CA . PRO A 1 90 ? 7.666 3.535 -30.623 1.00 59.00 90 PRO A CA 1
ATOM 688 C C . PRO A 1 90 ? 6.631 3.778 -29.524 1.00 59.00 90 PRO A C 1
ATOM 690 O O . PRO A 1 90 ? 6.993 4.046 -28.383 1.00 59.00 90 PRO A O 1
ATOM 693 N N . ALA A 1 91 ? 5.338 3.631 -29.820 1.00 59.19 91 ALA A N 1
ATOM 694 C CA . ALA A 1 91 ? 4.274 3.857 -28.831 1.00 59.19 91 ALA A CA 1
ATOM 695 C C . ALA A 1 91 ? 4.388 2.963 -27.574 1.00 59.19 91 ALA A C 1
ATOM 697 O O . ALA A 1 91 ? 3.803 3.275 -26.542 1.00 59.19 91 ALA A O 1
ATOM 698 N N . TRP A 1 92 ? 5.148 1.863 -27.649 1.00 60.88 92 TRP A N 1
ATOM 699 C CA . TRP A 1 92 ? 5.433 0.968 -26.525 1.00 60.88 92 TRP A CA 1
ATOM 700 C C . TRP A 1 92 ? 6.545 1.477 -25.588 1.00 60.88 92 TRP A C 1
ATOM 702 O O . TRP A 1 92 ? 6.663 0.975 -24.474 1.00 60.88 92 TRP A O 1
ATOM 712 N N . ALA A 1 93 ? 7.335 2.470 -26.010 1.00 64.69 93 ALA A N 1
ATOM 713 C CA . ALA A 1 93 ? 8.428 3.057 -25.231 1.00 64.69 93 ALA A CA 1
ATOM 714 C C . ALA A 1 93 ? 7.960 4.143 -24.238 1.00 64.69 93 ALA A C 1
ATOM 716 O O . ALA A 1 93 ? 8.752 4.608 -23.419 1.00 64.69 93 ALA A O 1
ATOM 717 N N . ASP A 1 94 ? 6.682 4.542 -24.278 1.00 70.19 94 ASP A N 1
ATOM 718 C CA . ASP A 1 94 ? 6.069 5.450 -23.299 1.00 70.19 94 ASP A CA 1
ATOM 719 C C . ASP A 1 94 ? 5.484 4.654 -22.122 1.00 70.19 94 ASP A C 1
ATOM 721 O O . ASP A 1 94 ? 4.272 4.468 -21.979 1.00 70.19 94 ASP A O 1
ATOM 725 N N . LEU A 1 95 ? 6.378 4.130 -21.284 1.00 73.50 95 LEU A N 1
ATOM 726 C CA . LEU A 1 95 ? 6.018 3.410 -20.069 1.00 73.50 95 LEU A CA 1
ATOM 727 C C . LEU A 1 95 ? 5.809 4.407 -18.927 1.00 73.50 95 LEU A C 1
ATOM 729 O O . LEU A 1 95 ? 6.678 5.218 -18.603 1.00 73.50 95 LEU A O 1
ATOM 733 N N . ARG A 1 96 ? 4.645 4.331 -18.277 1.00 78.81 96 ARG A N 1
ATOM 734 C CA . ARG A 1 96 ? 4.303 5.195 -17.143 1.00 78.81 96 ARG A CA 1
ATOM 735 C C . ARG A 1 96 ? 3.889 4.361 -15.950 1.00 78.81 96 ARG A C 1
ATOM 737 O O . ARG A 1 96 ? 2.955 3.565 -16.029 1.00 78.81 96 ARG A O 1
ATOM 744 N N . PHE A 1 97 ? 4.551 4.593 -14.828 1.00 78.81 97 PHE A N 1
ATOM 745 C CA . PHE A 1 97 ? 4.168 4.015 -13.552 1.00 78.81 97 PHE A CA 1
ATOM 746 C C . PHE A 1 97 ? 3.328 5.023 -12.774 1.00 78.81 97 PHE A C 1
ATOM 748 O O . PHE A 1 97 ? 3.757 6.155 -12.549 1.00 78.81 97 PHE A O 1
ATOM 755 N N . ARG A 1 98 ? 2.123 4.621 -12.360 1.00 81.25 98 ARG A N 1
ATOM 756 C CA . ARG A 1 98 ? 1.219 5.455 -11.562 1.00 81.25 98 ARG A CA 1
ATOM 757 C C . ARG A 1 98 ? 0.951 4.797 -10.218 1.00 81.25 98 ARG A C 1
ATOM 759 O O . ARG A 1 98 ? 0.304 3.754 -10.158 1.00 81.25 98 ARG A O 1
ATOM 766 N N . LEU A 1 99 ? 1.353 5.472 -9.149 1.00 82.19 99 LEU A N 1
ATOM 767 C CA . LEU A 1 99 ? 1.027 5.100 -7.780 1.00 82.19 99 LEU A CA 1
ATOM 768 C C . LEU A 1 99 ? -0.160 5.936 -7.299 1.00 82.19 99 LEU A C 1
ATOM 770 O O . LEU A 1 99 ? -0.096 7.164 -7.300 1.00 82.19 99 LEU A O 1
ATOM 774 N N . GLN A 1 100 ? -1.238 5.274 -6.886 1.00 82.81 100 GLN A N 1
ATOM 775 C CA . GLN A 1 100 ? -2.390 5.906 -6.237 1.00 82.81 100 GLN A CA 1
ATOM 776 C C . GLN A 1 100 ? -2.471 5.416 -4.800 1.00 82.81 100 GLN A C 1
ATOM 778 O O . GLN A 1 100 ? -2.482 4.208 -4.561 1.00 82.81 100 GLN A O 1
ATOM 783 N N . VAL A 1 101 ? -2.536 6.349 -3.855 1.00 83.88 101 VAL A N 1
ATOM 784 C CA . VAL A 1 101 ? -2.571 6.030 -2.427 1.00 83.88 101 VAL A CA 1
ATOM 785 C C . VAL A 1 101 ? -3.786 6.680 -1.772 1.00 83.88 101 VAL A C 1
ATOM 787 O O . VAL A 1 101 ? -4.109 7.829 -2.076 1.00 83.88 101 VAL A O 1
ATOM 790 N N . PRO A 1 102 ? -4.479 5.971 -0.865 1.00 73.88 102 PRO A N 1
ATOM 791 C CA . PRO A 1 102 ? -5.716 6.474 -0.285 1.00 73.88 102 PRO A CA 1
ATOM 792 C C . PRO A 1 102 ? -5.491 7.673 0.645 1.00 73.88 102 PRO A C 1
ATOM 794 O O . PRO A 1 102 ? -6.285 8.607 0.609 1.00 73.88 102 PRO A O 1
ATOM 797 N N . TRP A 1 103 ? -4.433 7.665 1.468 1.00 74.12 103 TRP A N 1
ATOM 798 C CA . TRP A 1 103 ? -4.230 8.626 2.568 1.00 74.12 103 TRP A CA 1
ATOM 799 C C . TRP A 1 103 ? -2.901 9.389 2.527 1.00 74.12 103 TRP A C 1
ATOM 801 O O . TRP A 1 103 ? -2.334 9.725 3.563 1.00 74.12 103 TRP A O 1
ATOM 811 N N . GLY A 1 104 ? -2.435 9.757 1.337 1.00 70.81 104 GLY A N 1
ATOM 812 C CA . GLY A 1 104 ? -1.301 10.674 1.232 1.00 70.81 104 GLY A CA 1
ATOM 813 C C . GLY A 1 104 ? 0.044 9.992 0.998 1.00 70.81 104 GLY A C 1
ATOM 814 O O . GLY A 1 104 ? 0.408 9.056 1.715 1.00 70.81 104 GLY A O 1
ATOM 815 N N . LEU A 1 105 ? 0.820 10.505 0.040 1.00 73.31 105 LEU A N 1
ATOM 816 C CA . LEU A 1 105 ? 2.256 10.219 -0.060 1.00 73.31 105 LEU A CA 1
ATOM 817 C C . LEU A 1 105 ? 3.002 11.037 1.001 1.00 73.31 105 LEU A C 1
ATOM 819 O O . LEU A 1 105 ? 2.867 12.257 1.047 1.00 73.31 105 LEU A O 1
ATOM 823 N N . THR A 1 106 ? 3.772 10.379 1.873 1.00 68.25 106 THR A N 1
ATOM 824 C CA . THR A 1 106 ? 4.558 11.079 2.909 1.00 68.25 106 THR A CA 1
ATOM 825 C C . THR A 1 106 ? 5.941 11.435 2.407 1.00 68.25 106 THR A C 1
ATOM 827 O O . THR A 1 106 ? 6.375 12.574 2.545 1.00 68.25 106 THR A O 1
ATOM 830 N N . GLN A 1 107 ? 6.645 10.456 1.845 1.00 64.81 107 GLN A N 1
ATOM 831 C CA . GLN A 1 107 ? 8.014 10.653 1.405 1.00 64.81 107 GLN A CA 1
ATOM 832 C C . GLN A 1 107 ? 8.279 9.767 0.198 1.00 64.81 107 GLN A C 1
ATOM 834 O O . GLN A 1 107 ? 8.021 8.562 0.228 1.00 64.81 107 GLN A O 1
ATOM 839 N N . LEU A 1 108 ? 8.787 10.388 -0.857 1.00 65.19 108 LEU A N 1
ATOM 840 C CA . LEU A 1 108 ? 9.432 9.688 -1.953 1.00 65.19 108 LEU A CA 1
ATOM 841 C C . LEU A 1 108 ? 10.912 9.664 -1.593 1.00 65.19 108 LEU A C 1
ATOM 843 O O . LEU A 1 108 ? 11.487 10.712 -1.280 1.00 65.19 108 LEU A O 1
ATOM 847 N N . ALA A 1 109 ? 11.514 8.481 -1.558 1.00 60.62 109 ALA A N 1
ATOM 848 C CA . ALA A 1 109 ? 12.965 8.419 -1.493 1.00 60.62 109 ALA A CA 1
ATOM 849 C C . ALA A 1 109 ? 13.532 8.924 -2.835 1.00 60.62 109 ALA A C 1
ATOM 851 O O . ALA A 1 109 ? 12.836 8.872 -3.852 1.00 60.62 109 ALA A O 1
ATOM 852 N N . PRO A 1 110 ? 14.754 9.481 -2.849 1.00 53.53 110 PRO A N 1
ATOM 853 C CA . PRO A 1 110 ? 15.364 9.979 -4.072 1.00 53.53 110 PRO A CA 1
ATOM 854 C C . PRO A 1 110 ? 15.565 8.822 -5.054 1.00 53.53 110 PRO A C 1
ATOM 856 O O . PRO A 1 110 ? 16.482 8.017 -4.918 1.00 53.53 110 PRO A O 1
ATOM 859 N N . THR A 1 111 ? 14.678 8.739 -6.037 1.00 59.16 111 THR A N 1
ATOM 860 C CA . THR A 1 111 ? 14.774 7.819 -7.165 1.00 59.16 111 THR A CA 1
ATOM 861 C C . THR A 1 111 ? 15.653 8.437 -8.248 1.00 59.16 111 THR A C 1
ATOM 863 O O . THR A 1 111 ? 15.709 9.660 -8.381 1.00 59.16 111 THR A O 1
ATOM 866 N N . ALA A 1 112 ? 16.341 7.605 -9.038 1.00 55.41 112 ALA A N 1
ATOM 867 C CA . ALA A 1 112 ? 17.198 8.072 -10.136 1.00 55.41 112 ALA A CA 1
ATOM 868 C C . ALA A 1 112 ? 16.433 8.945 -11.154 1.00 55.41 112 ALA A C 1
ATOM 870 O O . ALA A 1 112 ? 17.014 9.831 -11.778 1.00 55.41 112 ALA A O 1
ATOM 871 N N . THR A 1 113 ? 15.116 8.740 -11.255 1.00 61.47 113 THR A N 1
ATOM 872 C CA . THR A 1 113 ? 14.202 9.533 -12.077 1.00 61.47 113 THR A CA 1
ATOM 873 C C . THR A 1 113 ? 13.196 10.265 -11.181 1.00 61.47 113 THR A C 1
ATOM 875 O O . THR A 1 113 ? 12.508 9.614 -10.383 1.00 61.47 113 THR A O 1
ATOM 878 N N . PRO A 1 114 ? 13.076 11.603 -11.279 1.00 65.62 114 PRO A N 1
ATOM 879 C CA . PRO A 1 114 ? 12.053 12.346 -10.554 1.00 65.62 114 PRO A CA 1
ATOM 880 C C . PRO A 1 114 ? 10.649 12.023 -11.099 1.00 65.62 114 PRO A C 1
ATOM 882 O O . PRO A 1 114 ? 10.499 11.736 -12.290 1.00 65.62 114 PRO A O 1
ATOM 885 N N . PRO A 1 115 ? 9.602 12.068 -10.257 1.00 73.81 115 PRO A N 1
ATOM 886 C CA . PRO A 1 115 ? 8.229 11.916 -10.725 1.00 73.81 115 PRO A CA 1
ATOM 887 C C . PRO A 1 115 ? 7.862 13.053 -11.688 1.00 73.81 115 PRO A C 1
ATOM 889 O O . PRO A 1 115 ? 8.174 14.218 -11.443 1.00 73.81 115 PRO A O 1
ATOM 892 N N . LEU A 1 116 ? 7.148 12.716 -12.763 1.00 75.75 116 LEU A N 1
ATOM 893 C CA . LEU A 1 116 ? 6.600 13.676 -13.725 1.00 75.75 116 LEU A CA 1
ATOM 894 C C . LEU A 1 116 ? 5.502 14.540 -13.086 1.00 75.75 116 LEU A C 1
ATOM 896 O O . LEU A 1 116 ? 5.321 15.704 -13.431 1.00 75.75 116 LEU A O 1
ATOM 900 N N . SER A 1 117 ? 4.755 13.952 -12.154 1.00 74.81 117 SER A N 1
ATOM 901 C CA . SER A 1 117 ? 3.742 14.636 -11.359 1.00 74.81 117 SER A CA 1
ATOM 902 C C . SER A 1 117 ? 3.650 13.971 -9.992 1.00 74.81 117 SER A C 1
ATOM 904 O O . SER A 1 117 ? 3.667 12.741 -9.885 1.00 74.81 117 SER A O 1
ATOM 906 N N . GLN A 1 118 ? 3.566 14.794 -8.953 1.00 74.44 118 GLN A N 1
ATOM 907 C CA . GLN A 1 118 ? 3.387 14.365 -7.577 1.00 74.44 118 GLN A CA 1
ATOM 908 C C . GLN A 1 118 ? 2.280 15.208 -6.952 1.00 74.44 118 GLN A C 1
ATOM 910 O O . GLN A 1 118 ? 2.412 16.425 -6.846 1.00 74.44 118 GLN A O 1
ATOM 915 N N . ASP A 1 119 ? 1.235 14.532 -6.492 1.00 75.12 119 ASP A N 1
ATOM 916 C CA . ASP A 1 119 ? 0.133 15.112 -5.737 1.00 75.12 119 ASP A CA 1
ATOM 917 C C . ASP A 1 119 ? 0.003 14.411 -4.381 1.00 75.12 119 ASP A C 1
ATOM 919 O O . ASP A 1 119 ? 0.602 13.365 -4.117 1.00 75.12 119 ASP A O 1
ATOM 923 N N . ALA A 1 120 ? -0.843 14.956 -3.506 1.00 70.38 120 ALA A N 1
ATOM 924 C CA . ALA A 1 120 ? -1.149 14.316 -2.230 1.00 70.38 120 ALA A CA 1
ATOM 925 C C . ALA A 1 120 ? -1.706 12.890 -2.417 1.00 70.38 120 ALA A C 1
ATOM 927 O O . ALA A 1 120 ? -1.438 12.014 -1.608 1.00 70.38 120 ALA A O 1
ATOM 928 N N . THR A 1 121 ? -2.451 12.622 -3.488 1.00 77.69 121 THR A N 1
ATOM 929 C CA . THR A 1 121 ? -3.139 11.338 -3.712 1.00 77.69 121 THR A CA 1
ATOM 930 C C . THR A 1 121 ? -2.323 10.321 -4.509 1.00 77.69 121 THR A C 1
ATOM 932 O O . THR A 1 121 ? -2.768 9.185 -4.697 1.00 77.69 121 THR A O 1
ATOM 935 N N . GLY A 1 122 ? -1.133 10.686 -4.990 1.00 80.62 122 GLY A N 1
ATOM 936 C CA . GLY A 1 122 ? -0.357 9.798 -5.841 1.00 80.62 122 GLY A CA 1
ATOM 937 C C . GLY A 1 122 ? 0.786 10.471 -6.584 1.00 80.62 122 GLY A C 1
ATOM 938 O O . GLY A 1 122 ? 0.978 11.681 -6.521 1.00 80.62 122 GLY A O 1
ATOM 939 N N . ALA A 1 123 ? 1.552 9.656 -7.297 1.00 82.50 123 ALA A N 1
ATOM 940 C CA . ALA A 1 123 ? 2.675 10.106 -8.104 1.00 82.50 123 ALA A CA 1
ATOM 941 C C . ALA A 1 123 ? 2.755 9.301 -9.401 1.00 82.50 123 ALA A C 1
ATOM 943 O O . ALA A 1 123 ? 2.343 8.136 -9.465 1.00 82.50 123 ALA A O 1
ATOM 944 N N . VAL A 1 124 ? 3.243 9.956 -10.449 1.00 82.69 124 VAL A N 1
ATOM 945 C CA . VAL A 1 124 ? 3.423 9.380 -11.781 1.00 82.69 124 VAL A CA 1
ATOM 946 C C . VAL A 1 124 ? 4.883 9.521 -12.170 1.00 82.69 124 VAL A C 1
ATOM 948 O O . VAL A 1 124 ? 5.413 10.629 -12.178 1.00 82.69 124 VAL A O 1
ATOM 951 N N . TRP A 1 125 ? 5.513 8.412 -12.536 1.00 81.56 125 TRP A N 1
ATOM 952 C CA . TRP A 1 125 ? 6.879 8.371 -13.045 1.00 81.56 125 TRP A CA 1
ATOM 953 C C . TRP A 1 125 ? 6.873 7.918 -14.498 1.00 81.56 125 TRP A C 1
ATOM 955 O O . TRP A 1 125 ? 6.104 7.031 -14.882 1.00 81.56 125 TRP A O 1
ATOM 965 N N . GLN A 1 126 ? 7.742 8.530 -15.296 1.00 79.94 126 GLN A N 1
ATOM 966 C CA . GLN A 1 126 ? 8.045 8.058 -16.638 1.00 79.94 126 GLN A CA 1
ATOM 967 C C . GLN A 1 126 ? 9.202 7.063 -16.541 1.00 79.94 126 GLN A C 1
ATOM 969 O O . GLN A 1 126 ? 10.235 7.369 -15.948 1.00 79.94 126 GLN A O 1
ATOM 974 N N . LEU A 1 127 ? 9.002 5.864 -17.076 1.00 75.12 127 LEU A N 1
ATOM 975 C CA . LEU A 1 127 ? 10.000 4.804 -17.108 1.00 75.12 127 LEU A CA 1
ATOM 976 C C . LEU A 1 127 ? 10.729 4.877 -18.450 1.00 75.12 127 LEU A C 1
ATOM 978 O O . LEU A 1 127 ? 10.086 4.880 -19.500 1.00 75.12 127 LEU A O 1
ATOM 982 N N . GLN A 1 128 ? 12.058 4.944 -18.418 1.00 71.88 128 GLN A N 1
ATOM 983 C CA . GLN A 1 128 ? 12.871 4.997 -19.630 1.00 71.88 128 GLN A CA 1
ATOM 984 C C . GLN A 1 128 ? 13.305 3.571 -20.022 1.00 71.88 128 GLN A C 1
ATOM 986 O O . GLN A 1 128 ? 13.926 2.892 -19.200 1.00 71.88 128 GLN A O 1
ATOM 991 N N . PRO A 1 129 ? 12.995 3.093 -21.243 1.00 70.12 129 PRO A N 1
ATOM 992 C CA . PRO A 1 129 ? 13.496 1.808 -21.735 1.00 70.12 129 PRO A CA 1
ATOM 993 C C . PRO A 1 129 ? 15.031 1.778 -21.776 1.00 70.12 129 PRO A C 1
ATOM 995 O O . PRO A 1 129 ? 15.659 2.801 -22.063 1.00 70.12 129 PRO A O 1
ATOM 998 N N . GLY A 1 130 ? 15.634 0.621 -21.496 1.00 68.06 130 GLY A N 1
ATOM 999 C CA . GLY A 1 130 ? 17.088 0.431 -21.474 1.00 68.06 130 GLY A CA 1
ATOM 1000 C C . GLY A 1 130 ? 17.767 0.729 -20.130 1.00 68.06 130 GLY A C 1
ATOM 1001 O O . GLY A 1 130 ? 18.990 0.651 -20.044 1.00 68.06 130 GLY A O 1
ATOM 1002 N N . GLN A 1 131 ? 17.014 1.079 -19.077 1.00 69.19 131 GLN A N 1
ATOM 1003 C CA . GLN A 1 131 ? 17.559 1.371 -17.744 1.00 69.19 131 GLN A CA 1
ATOM 1004 C C . GLN A 1 131 ? 16.812 0.621 -16.639 1.00 69.19 131 GLN A C 1
ATOM 1006 O O . GLN A 1 131 ? 15.588 0.485 -16.665 1.00 69.19 131 GLN A O 1
ATOM 1011 N N . THR A 1 132 ? 17.540 0.194 -15.610 1.00 70.31 132 THR A N 1
ATOM 1012 C CA . THR A 1 132 ? 16.941 -0.347 -14.387 1.00 70.31 132 THR A CA 1
ATOM 1013 C C . THR A 1 132 ? 16.401 0.805 -13.543 1.00 70.31 132 THR A C 1
ATOM 1015 O O . THR A 1 132 ? 17.166 1.601 -12.995 1.00 70.31 132 THR A O 1
ATOM 1018 N N . THR A 1 133 ? 15.076 0.915 -13.432 1.00 73.56 133 THR A N 1
ATOM 1019 C CA . THR A 1 133 ? 14.440 1.962 -12.622 1.00 73.56 133 THR A CA 1
ATOM 1020 C C . THR A 1 133 ? 14.001 1.388 -11.283 1.00 73.56 133 THR A C 1
ATOM 1022 O O . THR A 1 133 ? 13.241 0.422 -11.232 1.00 73.56 133 THR A O 1
ATOM 1025 N N . ARG A 1 134 ? 14.449 2.014 -10.190 1.00 78.50 134 ARG A N 1
ATOM 1026 C CA . ARG A 1 134 ? 13.977 1.734 -8.831 1.00 78.50 134 ARG A CA 1
ATOM 1027 C C . ARG A 1 134 ? 13.095 2.877 -8.348 1.00 78.50 134 ARG A C 1
ATOM 1029 O O . ARG A 1 134 ? 13.486 4.039 -8.460 1.00 78.50 134 ARG A O 1
ATOM 1036 N N . ILE A 1 135 ? 11.921 2.537 -7.827 1.00 78.94 135 ILE A N 1
ATOM 1037 C CA . ILE A 1 135 ? 10.933 3.449 -7.262 1.00 78.94 135 ILE A CA 1
ATOM 1038 C C . ILE A 1 135 ? 10.705 3.083 -5.801 1.00 78.94 135 ILE A C 1
ATOM 1040 O O . ILE A 1 135 ? 10.257 1.980 -5.508 1.00 78.94 135 ILE A O 1
ATOM 1044 N N . ASP A 1 136 ? 10.966 4.033 -4.909 1.00 79.56 136 ASP A N 1
ATOM 1045 C CA . ASP A 1 136 ? 10.819 3.861 -3.466 1.00 79.56 136 ASP A CA 1
ATOM 1046 C C . ASP A 1 136 ? 9.830 4.899 -2.915 1.00 79.56 136 ASP A C 1
ATOM 1048 O O . ASP A 1 136 ? 10.065 6.115 -2.962 1.00 79.56 136 ASP A O 1
ATOM 1052 N N . ALA A 1 137 ? 8.695 4.425 -2.401 1.00 79.88 137 ALA A N 1
ATOM 1053 C CA . ALA A 1 137 ? 7.597 5.270 -1.942 1.00 79.88 137 ALA A CA 1
ATOM 1054 C C . ALA A 1 137 ? 7.093 4.859 -0.555 1.00 79.88 137 ALA A C 1
ATOM 1056 O O . ALA A 1 137 ? 6.846 3.687 -0.279 1.00 79.88 137 ALA A O 1
ATOM 1057 N N . VAL A 1 138 ? 6.870 5.848 0.315 1.00 81.75 138 VAL A N 1
ATOM 1058 C CA . VAL A 1 138 ? 6.304 5.647 1.655 1.00 81.75 138 VAL A CA 1
ATOM 1059 C C . VAL A 1 138 ? 4.951 6.342 1.765 1.00 81.75 138 VAL A C 1
ATOM 1061 O O . VAL A 1 138 ? 4.844 7.564 1.601 1.00 81.75 138 VAL A O 1
ATOM 1064 N N . PHE A 1 139 ? 3.917 5.572 2.102 1.00 82.56 139 PHE A N 1
ATOM 1065 C CA . PHE A 1 139 ? 2.543 6.062 2.224 1.00 82.56 139 PHE A CA 1
ATOM 1066 C C . PHE A 1 139 ? 1.777 5.418 3.377 1.00 82.56 139 PHE A C 1
ATOM 1068 O O . PHE A 1 139 ? 2.139 4.356 3.884 1.00 82.56 139 PHE A O 1
ATOM 1075 N N . TRP A 1 140 ? 0.704 6.085 3.801 1.00 82.62 140 TRP A N 1
ATOM 1076 C CA . TRP A 1 140 ? -0.174 5.600 4.865 1.00 82.62 140 TRP A CA 1
ATOM 1077 C C . TRP A 1 140 ? -1.451 4.993 4.295 1.00 82.62 140 TRP A C 1
ATOM 1079 O O . TRP A 1 140 ? -2.042 5.521 3.349 1.00 82.62 140 TRP A O 1
ATOM 1089 N N . LEU A 1 141 ? -1.890 3.889 4.899 1.00 84.12 141 LEU A N 1
ATOM 1090 C CA . LEU A 1 141 ? -3.126 3.189 4.571 1.00 84.12 141 LEU A CA 1
ATOM 1091 C C . LEU A 1 141 ? -4.082 3.188 5.767 1.00 84.12 141 LEU A C 1
ATOM 1093 O O . LEU A 1 141 ? -3.670 2.787 6.861 1.00 84.12 141 LEU A O 1
ATOM 1097 N N . PRO A 1 142 ? -5.359 3.564 5.576 1.00 82.50 142 PRO A N 1
ATOM 1098 C CA . PRO A 1 142 ? -6.385 3.371 6.592 1.00 82.50 142 PRO A CA 1
ATOM 1099 C C . PRO A 1 142 ? -6.611 1.893 6.889 1.00 82.50 142 PRO A C 1
ATOM 1101 O O . PRO A 1 142 ? -6.762 1.086 5.971 1.00 82.50 142 PRO A O 1
ATOM 1104 N N . ASN A 1 143 ? -6.756 1.552 8.170 1.00 85.88 143 ASN A N 1
ATOM 1105 C CA . ASN A 1 143 ? -7.312 0.264 8.562 1.00 85.88 143 ASN A CA 1
ATOM 1106 C C . ASN A 1 143 ? -8.843 0.367 8.661 1.00 85.88 143 ASN A C 1
ATOM 1108 O O . ASN A 1 143 ? -9.393 0.821 9.669 1.00 85.88 143 ASN A O 1
ATOM 1112 N N . ALA A 1 144 ? -9.540 -0.076 7.611 1.00 84.88 144 ALA A N 1
ATOM 1113 C CA . ALA A 1 144 ? -11.002 -0.025 7.538 1.00 84.88 144 ALA A CA 1
ATOM 1114 C C . ALA A 1 144 ? -11.694 -0.780 8.692 1.00 84.88 144 ALA A C 1
ATOM 1116 O O . ALA A 1 144 ? -12.717 -0.323 9.200 1.00 84.88 144 ALA A O 1
ATOM 1117 N N . ILE A 1 145 ? -11.116 -1.894 9.155 1.00 87.12 145 ILE A N 1
ATOM 1118 C CA . ILE A 1 145 ? -11.673 -2.704 10.250 1.00 87.12 145 ILE A CA 1
ATOM 1119 C C . ILE A 1 145 ? -11.594 -1.954 11.579 1.00 87.12 145 ILE A C 1
ATOM 1121 O O . ILE A 1 145 ? -12.553 -1.933 12.356 1.00 87.12 145 ILE A O 1
ATOM 1125 N N . ALA A 1 146 ? -10.466 -1.296 11.832 1.00 86.81 146 ALA A N 1
ATOM 1126 C CA . ALA A 1 146 ? -10.273 -0.533 13.054 1.00 86.81 146 ALA A CA 1
ATOM 1127 C C . ALA A 1 146 ? -11.148 0.721 13.098 1.00 86.81 146 ALA A C 1
ATOM 1129 O O . ALA A 1 146 ? -11.740 1.019 14.136 1.00 86.81 146 ALA A O 1
ATOM 1130 N N . LEU A 1 147 ? -11.290 1.418 11.967 1.00 87.62 147 LEU A N 1
ATOM 1131 C CA . LEU A 1 147 ? -12.220 2.543 11.841 1.00 87.62 147 LEU A CA 1
ATOM 1132 C C . LEU A 1 147 ? -13.675 2.092 12.039 1.00 87.62 147 LEU A C 1
ATOM 1134 O O . LEU A 1 147 ? -14.431 2.759 12.745 1.00 87.62 147 LEU A O 1
ATOM 1138 N N . GLY A 1 148 ? -14.052 0.933 11.490 1.00 90.44 148 GLY A N 1
ATOM 1139 C CA . GLY A 1 148 ? -15.370 0.335 11.714 1.00 90.44 148 GLY A CA 1
ATOM 1140 C C . GLY A 1 148 ? -15.620 0.014 13.189 1.00 90.44 148 GLY A C 1
ATOM 1141 O O . GLY A 1 148 ? -16.649 0.394 13.750 1.00 90.44 148 GLY A O 1
ATOM 1142 N N . THR A 1 149 ? -14.642 -0.610 13.846 1.00 94.44 149 THR A N 1
ATOM 1143 C CA . THR A 1 149 ? -14.701 -0.926 15.281 1.00 94.44 149 THR A CA 1
ATOM 1144 C C . THR A 1 149 ? -14.842 0.337 16.127 1.00 94.44 149 THR A C 1
ATOM 1146 O O . THR A 1 149 ? -15.695 0.392 17.014 1.00 94.44 149 THR A O 1
ATOM 1149 N N . LEU A 1 150 ? -14.061 1.379 15.826 1.00 93.56 150 LEU A N 1
ATOM 1150 C CA . LEU A 1 150 ? -14.144 2.668 16.511 1.00 93.56 150 LEU A CA 1
ATOM 1151 C C . LEU A 1 150 ? -15.542 3.286 16.388 1.00 93.56 150 LEU A C 1
ATOM 1153 O O . LEU A 1 150 ? -16.076 3.785 17.378 1.00 93.56 150 L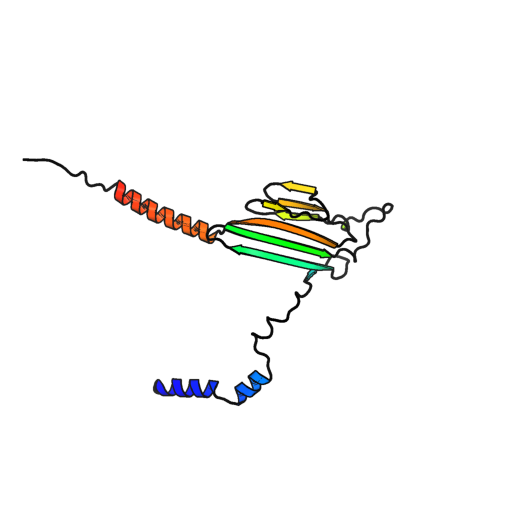EU A O 1
ATOM 1157 N N . GLY A 1 151 ? -16.155 3.209 15.203 1.00 94.31 151 GLY A N 1
ATOM 1158 C CA . GLY A 1 151 ? -17.519 3.685 14.972 1.00 94.31 151 GLY A CA 1
ATOM 1159 C C . GLY A 1 151 ? -18.556 2.957 15.831 1.00 94.31 151 GLY A C 1
ATOM 1160 O O . GLY A 1 151 ? -19.395 3.600 16.463 1.00 94.31 151 GLY A O 1
ATOM 1161 N N . ILE A 1 152 ? -18.466 1.627 15.922 1.00 95.44 152 ILE A N 1
ATOM 1162 C CA . ILE A 1 152 ? -19.364 0.821 16.766 1.00 95.44 152 ILE A CA 1
ATOM 1163 C C . ILE A 1 152 ? -19.182 1.184 18.244 1.00 95.44 152 ILE A C 1
ATOM 1165 O O . ILE A 1 152 ? -20.165 1.431 18.944 1.00 95.44 152 ILE A O 1
ATOM 1169 N N . VAL A 1 153 ? -17.937 1.268 18.720 1.00 95.56 153 VAL A N 1
ATOM 1170 C CA . VAL A 1 153 ? -17.628 1.648 20.108 1.00 95.56 153 VAL A CA 1
ATOM 1171 C C . VAL A 1 153 ? -18.170 3.043 20.430 1.00 95.56 153 VAL A C 1
ATOM 1173 O O . VAL A 1 153 ? -18.808 3.228 21.468 1.00 95.56 153 VAL A O 1
ATOM 1176 N N . ALA A 1 154 ? -17.985 4.011 19.529 1.00 95.06 154 ALA A N 1
ATOM 1177 C CA . ALA A 1 154 ? -18.518 5.361 19.683 1.00 95.06 154 ALA A CA 1
ATOM 1178 C C . ALA A 1 154 ? -20.053 5.376 19.735 1.00 95.06 154 ALA A C 1
ATOM 1180 O O . ALA A 1 154 ? -20.625 6.113 20.537 1.00 95.06 154 ALA A O 1
ATOM 1181 N N . LEU A 1 155 ? -20.724 4.539 18.940 1.00 95.62 155 LEU A N 1
ATOM 1182 C CA . LEU A 1 155 ? -22.182 4.412 18.951 1.00 95.62 155 LEU A CA 1
ATOM 1183 C C . LEU A 1 155 ? -22.677 3.828 20.281 1.00 95.62 155 LEU A C 1
ATOM 1185 O O . LEU A 1 155 ? -23.591 4.383 20.891 1.00 95.62 155 LEU A O 1
ATOM 1189 N N . VAL A 1 156 ? -22.046 2.760 20.774 1.00 94.81 156 VAL A N 1
ATOM 1190 C CA . VAL A 1 156 ? -22.399 2.131 22.059 1.00 94.81 156 VAL A CA 1
ATOM 1191 C C . VAL A 1 156 ? -22.190 3.102 23.221 1.00 94.81 156 VAL A C 1
ATOM 1193 O O . VAL A 1 156 ? -23.096 3.297 24.035 1.00 94.81 156 VAL A O 1
ATOM 1196 N N . LEU A 1 157 ? -21.026 3.755 23.284 1.00 92.56 157 LEU A N 1
ATOM 1197 C CA . LEU A 1 157 ? -20.723 4.747 24.317 1.00 92.56 157 LEU A CA 1
ATOM 1198 C C . LEU A 1 157 ? -21.618 5.983 24.202 1.00 92.56 157 LEU A C 1
ATOM 1200 O O . LEU A 1 157 ? -22.069 6.507 25.220 1.00 92.56 157 LEU A O 1
ATOM 1204 N N . GLY A 1 158 ? -21.917 6.424 22.981 1.00 92.25 158 GLY A N 1
ATOM 1205 C CA . GLY A 1 158 ? -22.840 7.519 22.706 1.00 92.25 158 GLY A CA 1
ATOM 1206 C C . GLY A 1 158 ? -24.251 7.204 23.195 1.00 92.25 158 GLY A C 1
ATOM 1207 O O . GLY A 1 158 ? -24.834 7.995 23.935 1.00 92.25 158 GLY A O 1
ATOM 1208 N N . GLY A 1 159 ? -24.775 6.020 22.871 1.00 90.12 159 GLY A N 1
ATOM 1209 C CA . GLY A 1 159 ? -26.077 5.551 23.350 1.00 90.12 159 GLY A CA 1
ATOM 1210 C C . GLY A 1 159 ? -26.124 5.403 24.872 1.00 90.12 159 GLY A C 1
ATOM 1211 O O . GLY A 1 159 ? -27.083 5.838 25.515 1.00 90.12 159 GLY A O 1
ATOM 1212 N N . TYR A 1 160 ? -25.061 4.864 25.470 1.00 88.81 160 TYR A N 1
ATOM 1213 C CA . TYR A 1 160 ? -24.926 4.758 26.921 1.00 88.81 160 TYR A CA 1
ATOM 1214 C C . TYR A 1 160 ? -24.892 6.136 27.601 1.00 88.81 160 TYR A C 1
ATOM 1216 O O . TYR A 1 160 ? -25.630 6.385 28.558 1.00 88.81 160 TYR A O 1
ATOM 1224 N N . GLY A 1 161 ? -24.086 7.062 27.078 1.00 85.19 161 GLY A N 1
ATOM 1225 C CA . GLY A 1 161 ? -23.973 8.427 27.583 1.00 85.19 161 GLY A CA 1
ATOM 1226 C C . GLY A 1 161 ? -25.282 9.205 27.456 1.00 85.19 161 GLY A C 1
ATOM 1227 O O . GLY A 1 161 ? -25.677 9.893 28.397 1.00 85.19 161 GLY A O 1
ATOM 1228 N N . LEU A 1 162 ? -25.998 9.051 26.338 1.00 85.44 162 LEU A N 1
ATOM 1229 C CA . LEU A 1 162 ? -27.304 9.678 26.133 1.00 85.44 162 LEU A CA 1
ATOM 1230 C C . LEU A 1 162 ? -28.332 9.147 27.140 1.00 85.44 162 LEU A C 1
ATOM 1232 O O . LEU A 1 162 ? -29.040 9.938 27.761 1.00 85.44 162 LEU A O 1
ATOM 1236 N N . ARG A 1 163 ? -28.345 7.831 27.396 1.00 77.50 163 ARG A N 1
ATOM 1237 C CA . ARG A 1 163 ? -29.195 7.220 28.430 1.00 77.50 163 ARG A CA 1
ATOM 1238 C C . ARG A 1 163 ? -28.910 7.801 29.816 1.00 77.50 163 ARG A C 1
ATOM 1240 O O . ARG A 1 163 ? -29.843 8.200 30.504 1.00 77.50 163 ARG A O 1
ATOM 1247 N N . TYR A 1 164 ? -27.645 7.902 30.215 1.00 72.44 164 TYR A N 1
ATOM 1248 C CA . TYR A 1 164 ? -27.278 8.427 31.538 1.00 72.44 164 TYR A CA 1
ATOM 1249 C C . TYR A 1 164 ? -27.480 9.937 31.687 1.00 72.44 164 TYR A C 1
ATOM 1251 O O . TYR A 1 164 ? -27.705 10.431 32.792 1.00 72.44 164 TYR A O 1
ATOM 1259 N N . ARG A 1 165 ? -27.403 10.690 30.587 1.00 67.69 165 ARG A N 1
ATOM 1260 C CA . ARG A 1 165 ? -27.553 12.147 30.606 1.00 67.69 165 ARG A CA 1
ATOM 1261 C C . ARG A 1 165 ? -29.016 12.589 30.517 1.00 67.69 165 ARG A C 1
ATOM 1263 O O . ARG A 1 165 ? -29.355 13.607 31.114 1.00 67.69 165 ARG A O 1
ATO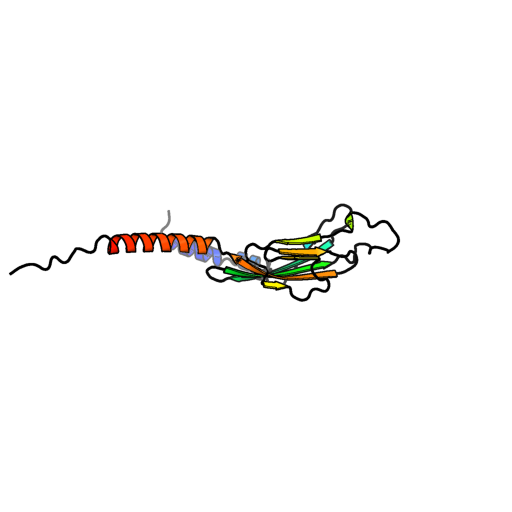M 1270 N N . VAL A 1 166 ? -29.868 11.821 29.834 1.00 63.47 166 VAL A N 1
ATOM 1271 C CA . VAL A 1 166 ? -31.323 12.055 29.759 1.00 63.47 166 VAL A CA 1
ATOM 1272 C C . VAL A 1 166 ? -32.044 11.521 31.007 1.00 63.47 166 VAL A C 1
ATOM 1274 O O . VAL A 1 166 ? -32.996 12.144 31.461 1.00 63.47 166 VAL A O 1
ATOM 1277 N N . PHE A 1 167 ? -31.545 10.452 31.642 1.00 58.16 167 PHE A N 1
ATOM 1278 C CA . PHE A 1 167 ? -32.049 9.942 32.927 1.00 58.16 167 PHE A CA 1
ATOM 1279 C C . PHE A 1 167 ? -31.200 10.391 34.128 1.00 58.16 167 PHE A C 1
ATOM 1281 O O . PHE A 1 167 ? -30.842 9.580 34.981 1.00 58.16 167 PHE A O 1
ATOM 1288 N N . LYS A 1 168 ? -30.895 11.688 34.257 1.00 56.12 168 LYS A N 1
ATOM 1289 C CA . LYS A 1 168 ? -30.635 12.220 35.604 1.00 56.12 168 LYS A CA 1
ATOM 1290 C C . LYS A 1 168 ? -31.994 12.301 36.306 1.00 56.12 168 LYS A C 1
ATOM 1292 O O . LYS A 1 168 ? -32.774 13.170 35.918 1.00 56.12 168 LYS A O 1
ATOM 1297 N N . PRO A 1 169 ? -32.321 11.458 37.309 1.00 52.34 169 PRO A N 1
ATOM 1298 C CA . PRO A 1 169 ? -33.445 11.778 38.170 1.00 52.34 169 PRO A CA 1
ATOM 1299 C C . PRO A 1 169 ? -33.123 13.141 38.774 1.00 52.34 169 PRO A C 1
ATOM 1301 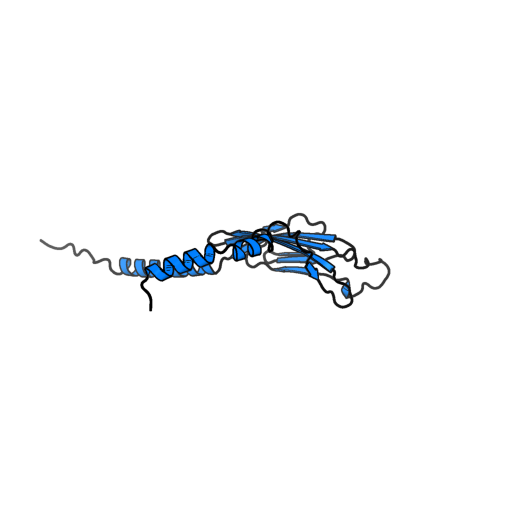O O . PRO A 1 169 ? -32.077 13.314 39.411 1.00 52.34 169 PRO A O 1
ATOM 1304 N N . ALA A 1 170 ? -33.973 14.132 38.506 1.00 53.84 170 ALA A N 1
ATOM 1305 C CA . ALA A 1 170 ? -33.972 15.348 39.289 1.00 53.84 170 ALA A CA 1
ATOM 1306 C C . ALA A 1 170 ? -34.029 14.882 40.744 1.00 53.84 170 ALA A C 1
ATOM 1308 O O . ALA A 1 170 ? -34.990 14.229 41.149 1.00 53.84 170 ALA A O 1
ATOM 1309 N N . LYS A 1 171 ? -32.952 15.105 41.506 1.00 56.09 171 LYS A N 1
ATOM 1310 C CA . LYS A 1 171 ? -33.023 14.959 42.953 1.00 56.09 171 LYS A CA 1
ATOM 1311 C C . LYS A 1 171 ? -34.021 16.020 43.387 1.00 56.09 171 LYS A C 1
ATOM 1313 O O . LYS A 1 171 ? -33.657 17.187 43.510 1.00 56.09 171 LYS A O 1
ATOM 1318 N N . THR A 1 172 ? -35.280 15.620 43.518 1.00 52.88 172 THR A N 1
ATOM 1319 C CA . THR A 1 172 ? -36.327 16.387 44.174 1.00 52.88 172 THR A CA 1
ATOM 1320 C C . THR A 1 172 ? -35.876 16.553 45.618 1.00 52.88 172 THR A C 1
ATOM 1322 O O . THR A 1 172 ? -36.112 15.700 46.466 1.00 52.88 172 THR A O 1
ATOM 1325 N N . PHE A 1 173 ? -35.111 17.613 45.867 1.00 57.84 173 PHE A N 1
ATOM 1326 C CA . PHE A 1 173 ? -34.848 18.121 47.201 1.00 57.84 173 PHE A CA 1
ATOM 1327 C C . PHE A 1 173 ? -36.065 18.955 47.601 1.00 57.84 173 PHE A C 1
ATOM 1329 O O . PHE A 1 173 ? -36.240 20.086 47.156 1.00 57.84 173 PHE A O 1
ATOM 1336 N N . GLY A 1 174 ? -36.926 18.344 48.404 1.00 61.91 174 GLY A N 1
ATOM 1337 C CA . GLY A 1 174 ? -38.067 18.946 49.089 1.00 61.91 174 GLY A CA 1
ATOM 1338 C C . GLY A 1 174 ? -38.884 17.810 49.713 1.00 61.91 174 GLY A C 1
ATOM 1339 O O . GLY A 1 174 ? -39.141 16.831 49.026 1.00 61.91 174 GLY A O 1
ATOM 1340 N N . GLN A 1 175 ? -39.296 17.819 50.976 1.00 48.00 175 GLN A N 1
ATOM 1341 C CA . GLN A 1 175 ? -39.413 18.893 51.956 1.00 48.00 175 GLN A CA 1
ATOM 1342 C C . GLN A 1 175 ? -39.473 18.324 53.390 1.00 48.00 175 GLN A C 1
ATOM 1344 O O . GLN A 1 175 ? -39.712 17.131 53.554 1.00 48.00 175 GLN A O 1
ATOM 1349 N N . SER A 1 176 ? -39.343 19.264 54.342 1.00 52.72 176 SER A N 1
ATOM 1350 C CA . SER A 1 176 ? -39.705 19.276 55.776 1.00 52.72 176 SER A CA 1
ATOM 1351 C C . SER A 1 176 ? -38.932 18.382 56.733 1.00 52.72 176 SER A C 1
ATOM 1353 O O . SER A 1 176 ? -39.122 17.150 56.673 1.00 52.72 176 SER A O 1
#

Sequence (176 aa):
FGPASDLGDRFQQLFSSPELALELAANPSPAEAFNGEEPSPTYLQLPGWGPVPFELGLEQTNWVFVSRTHLTYALDLSDLPANEEDAATPAWADLRFRLQVPWGLTQLAPTATPPLSQDATGAVWQLQPGQTTRIDAVFWLPNAIALGTLGIVALVLGGYGLRYRVFKPAKTFGQS

pLDDT: mean 70.88, std 12.64, range [44.03, 95.62]

Secondary structure (DSSP, 8-state):
---HHHHHHHHHHHHT-HHHHHHHHHS--HHHHTT----PPEEEE-TTS-EEEEEEEEEEEE-SSEEEEEEEEEEE-TTSPP--TTS---GGG-EEEEEE-TT-EEEE---SS--SEEETTEEEEEEPTTSEEEEEEEEEEE-HHHHHHHHHHHHHHHHHHHHHHHT---------